Protein AF-A0A849DSW9-F1 (afdb_monomer_lite)

Sequence (126 aa):
MRLRTDDDIYRARLVYLGPPGYTLPIQLSYAHYGVFILLVPVFVLIHGLITLGIYSEFRFEVFPAWEIALAMVTTSLIFRYVDPDRPARMVVRTALTDWRHTREPRTEQRDPRLVAAQVRIREELI

Structure (mmCIF, N/CA/C/O backbone):
data_AF-A0A849DSW9-F1
#
_entry.id   AF-A0A849DSW9-F1
#
loop_
_atom_site.group_PDB
_atom_site.id
_atom_site.type_symbol
_atom_site.label_atom_id
_atom_site.label_alt_id
_atom_site.label_comp_id
_atom_site.label_asym_id
_atom_site.label_entity_id
_atom_site.label_seq_id
_atom_site.pdbx_PDB_ins_code
_atom_site.Cartn_x
_atom_site.Cartn_y
_atom_site.Cartn_z
_atom_site.occupancy
_atom_site.B_iso_or_equiv
_atom_site.auth_seq_id
_atom_site.auth_comp_id
_atom_site.auth_asym_id
_atom_site.auth_atom_id
_atom_site.pdbx_PDB_model_num
ATOM 1 N N . MET A 1 1 ? -35.242 -13.047 21.619 1.00 50.56 1 MET A N 1
ATOM 2 C CA . MET A 1 1 ? -33.862 -12.513 21.584 1.00 50.56 1 MET A CA 1
ATOM 3 C C . MET A 1 1 ? -33.275 -12.860 20.223 1.00 50.56 1 MET A C 1
ATOM 5 O O . MET A 1 1 ? -33.291 -14.032 19.874 1.00 50.56 1 MET A O 1
ATOM 9 N N . ARG A 1 2 ? -32.871 -11.878 19.405 1.00 58.69 2 ARG A N 1
ATOM 10 C CA . ARG A 1 2 ? -32.183 -12.157 18.131 1.00 58.69 2 ARG A CA 1
ATOM 11 C C . ARG A 1 2 ? -30.746 -12.552 18.466 1.00 58.69 2 ARG A C 1
ATOM 13 O O . ARG A 1 2 ? -30.038 -11.741 19.056 1.00 58.69 2 ARG A O 1
ATOM 20 N N . LEU A 1 3 ? -30.347 -13.779 18.131 1.00 62.53 3 LEU A N 1
ATOM 21 C CA . LEU A 1 3 ? -28.945 -14.183 18.182 1.00 62.53 3 LEU A CA 1
ATOM 22 C C . LEU A 1 3 ? -28.177 -13.275 17.215 1.00 62.53 3 LEU A C 1
ATOM 24 O O . LEU A 1 3 ? -28.406 -13.311 16.005 1.00 62.53 3 LEU A O 1
ATOM 28 N N . ARG A 1 4 ? -27.314 -12.417 17.753 1.00 69.56 4 ARG A N 1
ATOM 29 C CA . ARG A 1 4 ? -26.331 -11.694 16.952 1.00 69.56 4 ARG A CA 1
ATOM 30 C C . ARG A 1 4 ? -25.314 -12.737 16.511 1.00 69.56 4 ARG A C 1
ATOM 32 O O . ARG A 1 4 ? -24.617 -13.301 17.342 1.00 69.56 4 ARG A O 1
ATOM 39 N N . THR A 1 5 ? -25.346 -13.076 15.230 1.00 67.31 5 THR A N 1
ATOM 40 C CA . THR A 1 5 ? -24.392 -14.023 14.656 1.00 67.31 5 THR A CA 1
ATOM 41 C C . THR A 1 5 ? -23.058 -13.293 14.533 1.00 67.31 5 THR A C 1
ATOM 43 O O . THR A 1 5 ? -23.025 -12.194 13.983 1.00 67.31 5 THR A O 1
ATOM 46 N N . ASP A 1 6 ? -21.974 -13.876 15.045 1.00 69.81 6 ASP A N 1
ATOM 47 C CA . ASP A 1 6 ? -20.609 -13.316 14.976 1.00 69.81 6 ASP A CA 1
ATOM 48 C C . ASP A 1 6 ? -20.002 -13.355 13.558 1.00 69.81 6 ASP A C 1
ATOM 50 O O . ASP A 1 6 ? -18.807 -13.137 13.362 1.00 69.81 6 ASP A O 1
ATOM 54 N N . ASP A 1 7 ? -20.831 -13.587 12.538 1.00 69.00 7 ASP A N 1
ATOM 55 C CA . ASP A 1 7 ? -20.450 -13.599 11.126 1.00 69.00 7 ASP A CA 1
ATOM 56 C C . ASP A 1 7 ? -19.721 -12.320 10.713 1.00 69.00 7 ASP A C 1
ATOM 58 O O . ASP A 1 7 ? -18.824 -12.380 9.876 1.00 69.00 7 ASP A O 1
ATOM 62 N N . ASP A 1 8 ? -20.064 -11.171 11.302 1.00 65.81 8 ASP A N 1
ATOM 63 C CA . ASP A 1 8 ? -19.407 -9.892 11.011 1.00 65.81 8 ASP A CA 1
ATOM 64 C C . ASP A 1 8 ? -17.916 -9.902 11.399 1.00 65.81 8 ASP A C 1
ATOM 66 O O . ASP A 1 8 ? -17.096 -9.301 10.702 1.00 65.81 8 ASP A O 1
ATOM 70 N N . ILE A 1 9 ? -17.544 -10.635 12.457 1.00 63.94 9 ILE A N 1
ATOM 71 C CA . ILE A 1 9 ? -16.152 -10.786 12.904 1.00 63.94 9 ILE A CA 1
ATOM 72 C C . ILE A 1 9 ? -15.392 -11.704 11.939 1.00 63.94 9 ILE A C 1
ATOM 74 O O . ILE A 1 9 ? -14.291 -11.371 11.495 1.00 63.94 9 ILE A O 1
ATOM 78 N N . TYR A 1 10 ? -15.998 -12.823 11.529 1.00 55.75 10 TYR A N 1
ATOM 79 C CA . TYR A 1 10 ? -15.379 -13.762 10.583 1.00 55.75 10 TYR A CA 1
ATOM 80 C C . TYR A 1 10 ? -15.290 -13.210 9.152 1.00 55.75 10 TYR A C 1
ATOM 82 O O . TYR A 1 10 ? -14.371 -13.549 8.402 1.00 55.75 10 TYR A O 1
ATOM 90 N N . ARG A 1 11 ? -16.196 -12.306 8.769 1.00 63.09 11 ARG A N 1
ATOM 91 C CA . ARG A 1 11 ? -16.206 -11.647 7.454 1.00 63.09 11 ARG A CA 1
ATOM 92 C C . ARG A 1 11 ? -15.193 -10.501 7.352 1.00 63.09 11 ARG A C 1
ATOM 94 O O . ARG A 1 11 ? -14.909 -10.027 6.254 1.00 63.09 11 ARG A O 1
ATOM 101 N N . ALA A 1 12 ? -14.600 -10.067 8.462 1.00 61.09 12 ALA A N 1
ATOM 102 C CA . ALA A 1 12 ? -13.698 -8.921 8.457 1.00 61.09 12 ALA A CA 1
ATOM 103 C C . ALA A 1 12 ? -12.357 -9.185 7.742 1.00 61.09 12 ALA A C 1
ATOM 105 O O . ALA A 1 12 ? -11.694 -8.248 7.293 1.00 61.09 12 ALA A O 1
ATOM 106 N N . ARG A 1 13 ? -11.973 -10.457 7.561 1.00 67.50 13 ARG A N 1
ATOM 107 C CA . ARG A 1 13 ? -10.781 -10.851 6.794 1.00 67.50 13 ARG A CA 1
ATOM 108 C C . ARG A 1 13 ? -11.140 -11.882 5.723 1.00 67.50 13 ARG A C 1
ATOM 110 O O . ARG A 1 13 ? -10.598 -12.978 5.705 1.00 67.50 13 ARG A O 1
ATOM 117 N N . LEU A 1 14 ? -12.057 -11.522 4.819 1.00 79.38 14 LEU A N 1
ATOM 118 C CA . LEU A 1 14 ? -12.404 -12.346 3.653 1.00 79.38 14 LEU A CA 1
ATOM 119 C C . LEU A 1 14 ? -11.135 -12.685 2.846 1.00 79.38 14 LEU A C 1
ATOM 121 O O . LEU A 1 14 ? -10.547 -11.819 2.187 1.00 79.38 14 LEU A O 1
ATOM 125 N N . VAL A 1 15 ? -10.702 -13.943 2.931 1.00 83.88 15 VAL A N 1
ATOM 126 C CA . VAL A 1 15 ? -9.592 -14.494 2.148 1.00 83.88 15 VAL A CA 1
ATOM 127 C C . VAL A 1 15 ? -10.073 -14.743 0.724 1.00 83.88 15 VAL A C 1
ATOM 129 O O . VAL A 1 15 ? -11.133 -15.334 0.519 1.00 83.88 15 VAL A O 1
ATOM 132 N N . TYR A 1 16 ? -9.307 -14.285 -0.265 1.00 82.69 16 TYR A N 1
ATOM 133 C CA . TYR A 1 16 ? -9.568 -14.619 -1.657 1.00 82.69 16 TYR A CA 1
ATOM 134 C C . TYR A 1 16 ? -8.863 -15.932 -1.990 1.00 82.69 16 TYR A C 1
ATOM 136 O O . TYR A 1 16 ? -7.639 -16.023 -1.929 1.00 82.69 16 TYR A O 1
ATOM 144 N N . LEU A 1 17 ? -9.648 -16.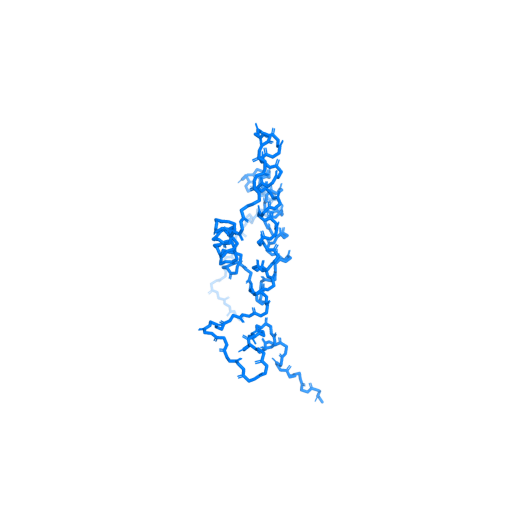955 -2.323 1.00 81.06 17 LEU A N 1
ATOM 145 C CA . LEU A 1 17 ? -9.138 -18.296 -2.627 1.00 81.06 17 LEU A CA 1
ATOM 146 C C . LEU A 1 17 ? -8.716 -18.461 -4.094 1.00 81.06 17 LEU A C 1
ATOM 148 O O . LEU A 1 17 ? -8.094 -19.463 -4.439 1.00 81.06 17 LEU A O 1
ATOM 152 N N . GLY A 1 18 ? -9.005 -17.469 -4.936 1.00 82.12 18 GLY A N 1
ATOM 153 C CA . GLY A 1 18 ? -8.841 -17.554 -6.380 1.00 82.12 18 GLY A CA 1
ATOM 154 C C . GLY A 1 18 ? -10.173 -17.754 -7.110 1.00 82.12 18 GLY A C 1
ATOM 155 O O . GLY A 1 18 ? -11.229 -17.874 -6.479 1.00 82.12 18 GLY A O 1
ATOM 156 N N . PRO A 1 19 ? -10.143 -17.725 -8.450 1.00 85.88 19 PRO A N 1
ATOM 157 C CA . PRO A 1 19 ? -11.326 -17.956 -9.264 1.00 85.88 19 PRO A CA 1
ATOM 158 C C . PRO A 1 19 ? -11.813 -19.413 -9.144 1.00 85.88 19 PRO A C 1
ATOM 160 O O . PRO A 1 19 ? -11.030 -20.304 -8.809 1.00 85.88 19 PRO A O 1
ATOM 163 N N . PRO A 1 20 ? -13.097 -19.693 -9.429 1.00 86.69 20 PRO A N 1
ATOM 164 C CA . PRO A 1 20 ? -13.641 -21.046 -9.343 1.00 86.69 20 PRO A CA 1
ATOM 165 C C . PRO A 1 20 ? -12.802 -22.057 -10.137 1.00 86.69 20 PRO A C 1
ATOM 167 O O . PRO A 1 20 ? -12.507 -21.842 -11.311 1.00 86.69 20 PRO A O 1
ATOM 170 N N . GLY A 1 21 ? -12.412 -23.156 -9.488 1.00 86.56 21 GLY A N 1
ATOM 171 C CA . GLY A 1 21 ? -11.574 -24.199 -10.090 1.00 86.56 21 GLY A CA 1
ATOM 172 C C . GLY A 1 21 ? -10.063 -23.952 -10.017 1.00 86.56 21 GLY A C 1
ATOM 173 O O . GLY A 1 21 ? -9.304 -24.825 -10.427 1.00 86.56 21 GLY A O 1
ATOM 174 N N . TYR A 1 22 ? -9.615 -22.822 -9.461 1.00 83.19 22 TYR A N 1
ATOM 175 C CA . TYR A 1 22 ? -8.197 -22.517 -9.278 1.00 83.19 22 TYR A CA 1
ATOM 176 C C . TYR A 1 22 ? -7.913 -21.994 -7.873 1.00 83.19 22 TYR A C 1
ATOM 178 O O . TYR A 1 22 ? -8.480 -20.998 -7.432 1.00 83.19 22 TYR A O 1
ATOM 186 N N . THR A 1 23 ? -6.962 -22.629 -7.192 1.00 81.50 23 THR A N 1
ATOM 187 C CA . THR A 1 23 ? -6.390 -22.105 -5.950 1.00 81.50 23 THR A CA 1
ATOM 188 C C . THR A 1 23 ? -5.116 -21.342 -6.267 1.00 81.50 23 THR A C 1
ATOM 190 O O . THR A 1 23 ? -4.195 -21.897 -6.873 1.00 81.50 23 THR A O 1
ATOM 193 N N . LEU A 1 24 ? -5.044 -20.078 -5.856 1.00 81.62 24 LEU A N 1
ATOM 194 C CA . LEU A 1 24 ? -3.806 -19.312 -5.982 1.00 81.62 24 LEU A CA 1
ATOM 195 C C . LEU A 1 24 ? -2.717 -19.906 -5.067 1.00 81.62 24 LEU A C 1
ATOM 197 O O . LEU A 1 24 ? -3.032 -20.386 -3.976 1.00 81.62 24 LEU A O 1
ATOM 201 N N . PRO A 1 25 ? -1.432 -19.848 -5.468 1.00 82.38 25 PRO A N 1
ATOM 202 C CA . PRO A 1 25 ? -0.325 -20.357 -4.650 1.00 82.38 25 PRO A CA 1
ATOM 203 C C . PRO A 1 25 ? -0.129 -19.564 -3.350 1.00 82.38 25 PRO A C 1
ATOM 205 O O . PRO A 1 25 ? 0.525 -20.037 -2.427 1.00 82.38 25 PRO A O 1
ATOM 208 N N . ILE A 1 26 ? -0.690 -18.355 -3.274 1.00 84.19 26 ILE A N 1
ATOM 209 C CA . ILE A 1 26 ? -0.633 -17.476 -2.110 1.00 84.19 26 ILE A CA 1
ATOM 210 C C . ILE A 1 26 ? -2.067 -17.125 -1.730 1.00 84.19 26 ILE A C 1
ATOM 212 O O . ILE A 1 26 ? -2.843 -16.689 -2.578 1.00 84.19 26 ILE A O 1
ATOM 216 N N . GLN A 1 27 ? -2.403 -17.298 -0.455 1.00 84.25 27 GLN A N 1
ATOM 217 C CA . GLN A 1 27 ? -3.709 -16.950 0.094 1.00 84.25 27 GLN A CA 1
ATOM 218 C C . GLN A 1 27 ? -3.622 -15.583 0.775 1.00 84.25 27 GLN A C 1
ATOM 220 O O . GLN A 1 27 ? -3.020 -15.443 1.839 1.00 84.25 27 GLN A O 1
ATOM 225 N N . LEU A 1 28 ? -4.213 -14.564 0.156 1.00 87.44 28 LEU A N 1
ATOM 226 C CA . LEU A 1 28 ? -4.278 -13.206 0.700 1.00 87.44 28 LEU A CA 1
ATOM 227 C C . LEU A 1 28 ? -5.737 -12.761 0.824 1.00 87.44 28 LEU A C 1
ATOM 229 O O . LEU A 1 28 ? -6.623 -13.263 0.130 1.00 87.44 28 LEU A O 1
ATOM 233 N N . SER A 1 29 ? -6.010 -11.804 1.713 1.00 88.81 29 SER A N 1
ATOM 234 C CA . SER A 1 29 ? -7.355 -11.229 1.793 1.00 88.81 29 SER A CA 1
ATOM 235 C C . SER A 1 29 ? -7.663 -10.343 0.590 1.00 88.81 29 SER A C 1
ATOM 237 O O . SER A 1 29 ? -6.754 -9.788 -0.031 1.00 88.81 29 SER A O 1
ATOM 239 N N . TYR A 1 30 ? -8.951 -10.152 0.289 1.00 87.38 30 TYR A N 1
ATOM 240 C CA . TYR A 1 30 ? -9.369 -9.209 -0.757 1.00 87.38 30 TYR A CA 1
ATOM 241 C C . TYR A 1 30 ? -8.793 -7.809 -0.536 1.00 87.38 30 TYR A C 1
ATOM 243 O O . TYR A 1 30 ? -8.433 -7.134 -1.494 1.00 87.38 30 TYR A O 1
ATOM 251 N N . ALA A 1 31 ? -8.651 -7.388 0.724 1.00 89.12 31 ALA A N 1
ATOM 252 C CA . ALA A 1 31 ? -8.044 -6.107 1.056 1.00 89.12 31 ALA A CA 1
ATOM 253 C C . ALA A 1 31 ? -6.562 -6.050 0.648 1.00 89.12 31 ALA A C 1
ATOM 255 O O . ALA A 1 31 ? -6.132 -5.040 0.099 1.00 89.12 31 ALA A O 1
ATOM 256 N N . HIS A 1 32 ? -5.793 -7.127 0.853 1.00 91.19 32 HIS A N 1
ATOM 257 C CA . HIS A 1 32 ? -4.388 -7.179 0.432 1.00 91.19 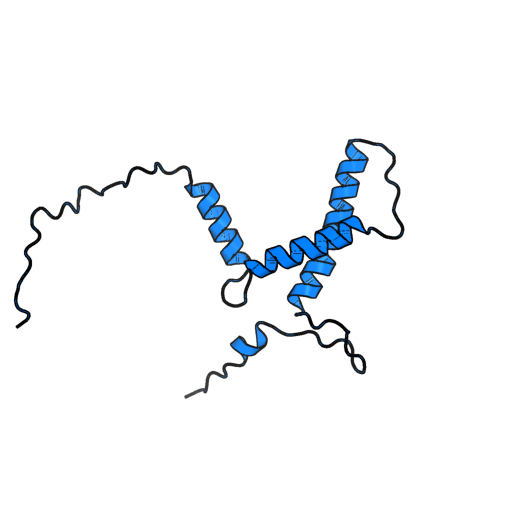32 HIS A CA 1
ATOM 258 C C . HIS A 1 32 ? -4.266 -7.080 -1.090 1.00 91.19 32 HIS A C 1
ATOM 260 O O . HIS A 1 32 ? -3.494 -6.260 -1.581 1.00 91.19 32 HIS A O 1
ATOM 266 N N . TYR A 1 33 ? -5.062 -7.857 -1.835 1.00 91.44 33 TYR A N 1
ATOM 267 C CA . TYR A 1 33 ? -5.081 -7.772 -3.298 1.00 91.44 33 TYR A CA 1
ATOM 268 C C . TYR A 1 33 ? -5.515 -6.390 -3.786 1.00 91.44 33 TYR A C 1
ATOM 270 O O . TYR A 1 33 ? -4.868 -5.827 -4.662 1.00 91.44 33 TYR A O 1
ATOM 278 N N . GLY A 1 34 ? -6.572 -5.825 -3.199 1.00 92.00 34 GLY A N 1
ATOM 279 C CA . GLY A 1 34 ? -7.083 -4.509 -3.572 1.00 92.00 34 GLY A CA 1
ATOM 280 C C . GLY A 1 34 ? -6.060 -3.396 -3.349 1.00 92.00 34 GLY A C 1
ATOM 281 O O . GLY A 1 34 ? -5.833 -2.592 -4.248 1.00 92.00 34 GLY A O 1
ATOM 282 N N . VAL A 1 35 ? -5.395 -3.376 -2.189 1.00 94.56 35 VAL A N 1
ATOM 283 C CA . VAL A 1 35 ? -4.345 -2.387 -1.888 1.00 94.56 35 VAL A CA 1
ATOM 284 C C . VAL A 1 35 ? -3.142 -2.572 -2.809 1.00 94.56 35 VAL A C 1
ATOM 286 O O . VAL A 1 35 ? -2.644 -1.588 -3.345 1.00 94.56 35 VAL A O 1
ATOM 289 N N . PHE A 1 36 ? -2.706 -3.809 -3.052 1.00 95.00 36 PHE A N 1
ATOM 290 C CA . PHE A 1 36 ? -1.593 -4.078 -3.960 1.00 95.00 36 PHE A CA 1
ATOM 291 C C . PHE A 1 36 ? -1.894 -3.614 -5.395 1.00 95.00 36 PHE A C 1
ATOM 293 O O . PHE A 1 36 ? -1.117 -2.851 -5.968 1.00 95.00 36 PHE A O 1
ATOM 300 N N . ILE A 1 37 ? -3.050 -4.006 -5.948 1.00 94.81 37 ILE A N 1
ATOM 301 C CA . ILE A 1 37 ? -3.500 -3.608 -7.293 1.00 94.81 37 ILE A CA 1
ATOM 302 C C . ILE A 1 37 ? -3.642 -2.086 -7.403 1.00 94.81 37 ILE A C 1
ATOM 304 O O . ILE A 1 37 ? -3.372 -1.533 -8.464 1.00 94.81 37 ILE A O 1
ATOM 308 N N . LEU A 1 38 ? -4.037 -1.404 -6.325 1.00 96.62 38 LEU A N 1
ATOM 309 C CA . LEU A 1 38 ? -4.119 0.055 -6.281 1.00 96.62 38 LEU A CA 1
ATOM 310 C C . LEU A 1 38 ? -2.736 0.721 -6.227 1.00 96.62 38 LEU A C 1
ATOM 312 O O . LEU A 1 38 ? -2.526 1.747 -6.869 1.00 96.62 38 LEU A O 1
ATOM 316 N N . LEU A 1 39 ? -1.793 0.174 -5.460 1.00 97.25 39 LEU A N 1
ATOM 317 C CA . LEU A 1 39 ? -0.486 0.796 -5.246 1.00 97.25 39 LEU A CA 1
ATOM 318 C C . LEU A 1 39 ? 0.430 0.711 -6.466 1.00 97.25 39 LEU A C 1
ATOM 320 O O . LEU A 1 39 ? 1.183 1.652 -6.700 1.00 97.25 39 LEU A O 1
ATOM 324 N N . VAL A 1 40 ? 0.360 -0.363 -7.257 1.00 95.31 40 VAL A N 1
ATOM 325 C CA . VAL A 1 40 ? 1.166 -0.496 -8.486 1.00 95.31 40 VAL A CA 1
ATOM 326 C C . VAL A 1 40 ? 0.988 0.706 -9.434 1.00 95.31 40 VAL A C 1
ATOM 328 O O . VAL A 1 40 ? 1.982 1.375 -9.715 1.00 95.31 40 VAL A O 1
ATOM 331 N N . PRO A 1 41 ? -0.229 1.064 -9.899 1.00 93.88 41 PRO A N 1
ATOM 332 C CA . PRO A 1 41 ? -0.412 2.218 -10.775 1.00 93.88 41 PRO A CA 1
ATOM 333 C C . PRO A 1 41 ? -0.100 3.545 -10.075 1.00 93.88 41 PRO A C 1
ATOM 335 O O . PRO A 1 41 ? 0.343 4.478 -10.737 1.00 93.88 41 PRO A O 1
ATOM 338 N N . VAL A 1 42 ? -0.279 3.642 -8.752 1.00 95.88 42 VAL A N 1
ATOM 339 C CA . VAL A 1 42 ? 0.123 4.833 -7.984 1.00 95.88 42 VAL A CA 1
ATOM 340 C C . VAL A 1 42 ? 1.638 5.026 -8.034 1.00 95.88 42 VAL A C 1
ATOM 342 O O . VAL A 1 42 ? 2.090 6.137 -8.301 1.00 95.88 42 VAL A O 1
ATOM 345 N N . PHE A 1 43 ? 2.430 3.972 -7.832 1.00 94.81 43 PHE A N 1
ATOM 346 C CA . PHE A 1 43 ? 3.887 4.064 -7.921 1.00 94.81 43 PHE A CA 1
ATOM 347 C C . PHE A 1 43 ? 4.368 4.332 -9.345 1.00 94.81 43 PHE A C 1
ATOM 349 O O . PHE A 1 43 ? 5.232 5.186 -9.520 1.00 94.81 43 PHE A O 1
ATOM 356 N N . VAL A 1 44 ? 3.754 3.707 -10.356 1.00 91.12 44 VAL A N 1
ATOM 357 C CA . VAL A 1 44 ? 4.040 4.012 -11.771 1.00 91.12 44 VAL A CA 1
ATOM 358 C C . VAL A 1 44 ? 3.728 5.478 -12.090 1.00 91.12 44 VAL A C 1
ATOM 360 O O . VAL A 1 44 ? 4.509 6.147 -12.763 1.00 91.12 44 VAL A O 1
ATOM 363 N N . LEU A 1 45 ? 2.618 6.015 -11.575 1.00 90.56 45 LEU A N 1
ATOM 364 C CA . LEU A 1 45 ? 2.258 7.420 -11.758 1.00 90.56 45 LEU A CA 1
ATOM 365 C C . LEU A 1 45 ? 3.253 8.357 -11.063 1.00 90.56 45 LEU A C 1
ATOM 367 O O . LEU A 1 45 ? 3.702 9.322 -11.674 1.00 90.56 45 LEU A O 1
ATOM 371 N N . ILE A 1 46 ? 3.608 8.079 -9.805 1.00 91.25 46 ILE A N 1
ATOM 372 C CA . ILE A 1 46 ? 4.595 8.866 -9.050 1.00 91.25 46 ILE A CA 1
ATOM 373 C C . ILE A 1 46 ? 5.940 8.859 -9.777 1.00 91.25 46 ILE A C 1
ATOM 375 O O . ILE A 1 46 ? 6.534 9.920 -9.961 1.00 91.25 46 ILE A O 1
ATOM 379 N N . HIS A 1 47 ? 6.392 7.689 -10.229 1.00 87.62 47 HIS A N 1
ATOM 380 C CA . HIS A 1 47 ? 7.595 7.562 -11.037 1.00 87.62 47 HIS A CA 1
ATOM 381 C C . HIS A 1 47 ? 7.502 8.428 -12.295 1.00 87.62 47 HIS A C 1
ATOM 383 O O . HIS A 1 47 ? 8.386 9.246 -12.538 1.00 87.62 47 HIS A O 1
ATOM 389 N N . GLY A 1 48 ? 6.404 8.323 -13.048 1.00 85.44 48 GLY A N 1
ATOM 390 C CA . GLY A 1 48 ? 6.186 9.134 -14.241 1.00 85.44 48 GLY A CA 1
ATOM 391 C C . GLY A 1 48 ? 6.232 10.633 -13.969 1.00 85.44 48 GLY A C 1
ATOM 392 O O . GLY A 1 48 ? 6.892 11.354 -14.710 1.00 85.44 48 GLY A O 1
ATOM 393 N N . LEU A 1 49 ? 5.609 11.103 -12.887 1.00 86.56 49 LEU A N 1
ATOM 394 C CA . LEU A 1 49 ? 5.630 12.515 -12.492 1.00 86.56 49 LEU A CA 1
ATOM 395 C C . LEU A 1 49 ? 7.037 13.002 -12.120 1.00 86.56 49 LEU A C 1
ATOM 397 O O . LEU A 1 49 ? 7.416 14.110 -12.500 1.00 86.56 49 LEU A O 1
ATOM 401 N N . ILE A 1 50 ? 7.815 12.185 -11.405 1.00 84.44 50 ILE A N 1
ATOM 402 C CA . ILE A 1 50 ? 9.203 12.505 -11.041 1.00 84.44 50 ILE A CA 1
ATOM 403 C C . ILE A 1 50 ? 10.079 12.553 -12.298 1.00 84.44 50 ILE A C 1
ATOM 405 O O . ILE A 1 50 ? 10.835 13.504 -12.484 1.00 84.44 50 ILE A O 1
ATOM 409 N N . THR A 1 51 ? 9.949 11.566 -13.184 1.00 80.19 51 THR A N 1
ATOM 410 C CA . THR A 1 51 ? 10.757 11.475 -14.404 1.00 80.19 51 THR A CA 1
ATOM 411 C C . THR A 1 51 ? 10.410 12.595 -15.381 1.00 80.19 51 THR A C 1
ATOM 413 O O . THR A 1 51 ? 11.310 13.318 -15.794 1.00 80.19 51 THR A O 1
ATOM 416 N N . LEU A 1 52 ? 9.124 12.849 -15.659 1.00 71.38 52 LEU A N 1
ATOM 417 C CA . LEU A 1 52 ? 8.673 13.968 -16.507 1.00 71.38 52 LEU A CA 1
ATOM 418 C C . LEU A 1 52 ? 9.159 15.340 -16.010 1.00 71.38 52 LEU A C 1
ATOM 420 O O . LEU A 1 52 ? 9.379 16.234 -16.824 1.00 71.38 52 LEU A O 1
ATOM 424 N N . GLY A 1 53 ? 9.315 15.513 -14.695 1.00 64.44 53 GLY A N 1
ATOM 425 C CA . GLY A 1 53 ? 9.777 16.764 -14.095 1.00 64.44 53 GLY A CA 1
ATOM 426 C C . GLY A 1 53 ? 11.292 16.991 -14.147 1.00 64.44 53 GLY A C 1
ATOM 427 O O . GLY A 1 53 ? 11.717 18.135 -13.999 1.00 64.44 53 GLY A O 1
ATOM 428 N N . ILE A 1 54 ? 12.107 15.943 -14.335 1.00 60.53 54 ILE A N 1
ATOM 429 C CA . ILE A 1 54 ? 13.573 16.026 -14.171 1.00 60.53 54 ILE A CA 1
ATOM 430 C C . ILE A 1 54 ? 14.341 15.567 -15.425 1.00 60.53 54 ILE A C 1
ATOM 432 O O . ILE A 1 54 ? 15.355 16.170 -15.773 1.00 60.53 54 ILE A O 1
ATOM 436 N N . TYR A 1 55 ? 13.866 14.545 -16.138 1.00 54.88 55 TYR A N 1
ATOM 437 C CA . TYR A 1 55 ? 14.556 13.945 -17.281 1.00 54.88 55 TYR A CA 1
ATOM 438 C C . TYR A 1 55 ? 13.514 13.617 -18.354 1.00 54.88 55 TYR A C 1
ATOM 440 O O . TYR A 1 55 ? 12.691 12.728 -18.173 1.00 54.88 55 TYR A O 1
ATOM 448 N N . SER A 1 56 ? 13.515 14.331 -19.481 1.00 56.31 56 SER A N 1
ATOM 449 C CA . SER A 1 56 ? 12.487 14.271 -20.540 1.00 56.31 56 SER A CA 1
ATOM 450 C C . SER A 1 56 ? 12.328 12.918 -21.268 1.00 56.31 56 SER A C 1
ATOM 452 O O . SER A 1 56 ? 11.746 12.866 -22.348 1.00 56.31 56 SER A O 1
ATOM 454 N N . GLU A 1 57 ? 12.838 11.820 -20.719 1.00 59.41 57 GLU A N 1
ATOM 455 C CA . GLU A 1 57 ? 12.774 10.472 -21.275 1.00 59.41 57 GLU A CA 1
ATOM 456 C C . GLU A 1 57 ? 11.963 9.550 -20.359 1.00 59.41 57 GLU A C 1
ATOM 458 O O . GLU A 1 57 ? 12.493 8.653 -19.706 1.00 59.41 57 GLU A O 1
ATOM 463 N N . PHE A 1 58 ? 10.643 9.741 -20.316 1.00 63.03 58 PHE A N 1
ATOM 464 C CA . PHE A 1 58 ? 9.769 8.734 -19.720 1.00 63.03 58 PHE A CA 1
ATOM 465 C C . PHE A 1 58 ? 9.681 7.525 -20.660 1.00 63.03 58 PHE A C 1
ATOM 467 O O . PHE A 1 58 ? 8.924 7.517 -21.634 1.00 63.03 58 PHE A O 1
ATOM 474 N N . ARG A 1 59 ? 10.505 6.507 -20.401 1.00 64.62 59 ARG A N 1
ATOM 475 C CA . ARG A 1 59 ? 10.461 5.222 -21.104 1.00 64.62 59 ARG A CA 1
ATOM 476 C C . ARG A 1 59 ? 9.529 4.297 -20.333 1.00 64.62 59 ARG A C 1
ATOM 478 O O . ARG A 1 59 ? 9.798 3.957 -19.188 1.00 64.62 59 ARG A O 1
ATOM 485 N N . PHE A 1 60 ? 8.428 3.905 -20.965 1.00 64.88 60 PHE A N 1
ATOM 486 C CA . PHE A 1 60 ? 7.512 2.928 -20.386 1.00 64.88 60 PHE A CA 1
ATOM 487 C C . PHE A 1 60 ? 8.206 1.562 -20.361 1.00 64.88 60 PHE A C 1
ATOM 489 O O . PHE A 1 60 ? 8.431 0.953 -21.409 1.00 64.88 60 PHE A O 1
ATOM 496 N N . GLU A 1 61 ? 8.589 1.095 -19.176 1.00 70.00 61 GLU A N 1
ATOM 497 C CA . GLU A 1 61 ? 9.107 -0.258 -19.008 1.00 70.00 61 GLU A CA 1
ATOM 498 C C . GLU A 1 61 ? 7.960 -1.262 -19.164 1.00 70.00 61 GLU A C 1
ATOM 500 O O . GLU A 1 61 ? 6.879 -1.099 -18.601 1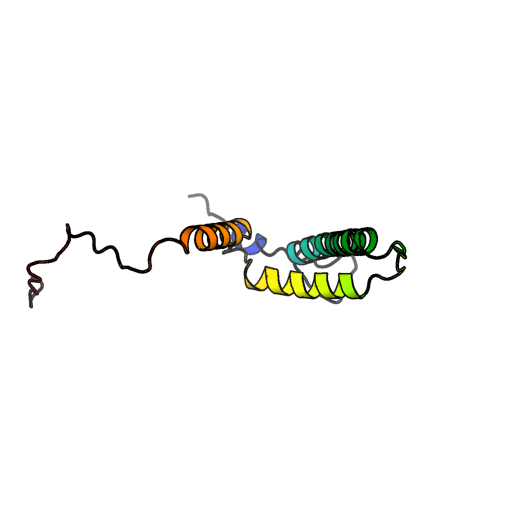.00 70.00 61 GLU A O 1
ATOM 505 N N . VAL A 1 62 ? 8.193 -2.327 -19.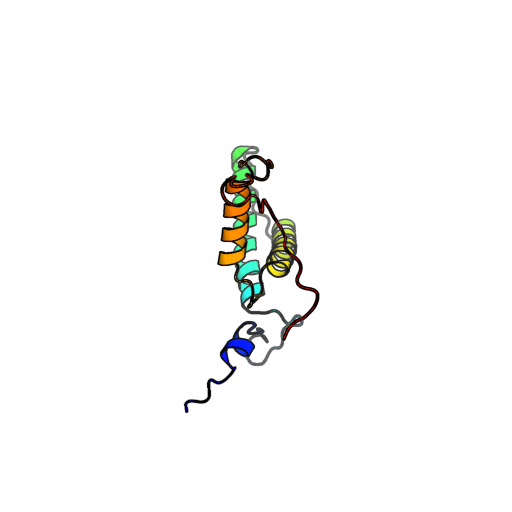937 1.00 72.25 62 VAL A N 1
ATOM 506 C CA . VAL A 1 62 ? 7.201 -3.399 -20.146 1.00 72.25 62 VAL A CA 1
ATOM 507 C C . VAL A 1 62 ? 6.902 -4.138 -18.835 1.00 72.25 62 VAL A C 1
ATOM 509 O O . VAL A 1 62 ? 5.817 -4.691 -18.664 1.00 72.25 62 VAL A O 1
ATOM 512 N N . PHE A 1 63 ? 7.853 -4.131 -17.896 1.00 80.31 63 PHE A N 1
ATOM 513 C CA . PHE A 1 63 ? 7.724 -4.779 -16.600 1.00 80.31 63 PHE A CA 1
ATOM 514 C C . PHE A 1 63 ? 8.227 -3.852 -15.477 1.00 80.31 63 PHE A C 1
ATOM 516 O O . PHE A 1 63 ? 9.432 -3.829 -15.225 1.00 80.31 63 PHE A O 1
ATOM 523 N N . PRO A 1 64 ? 7.329 -3.102 -14.803 1.00 87.56 64 PRO A N 1
ATOM 524 C CA . PRO A 1 64 ? 7.678 -2.140 -13.752 1.00 87.56 64 PRO A CA 1
ATOM 525 C C . PRO A 1 64 ? 8.048 -2.866 -12.446 1.00 87.56 64 PRO A C 1
ATOM 527 O O . PRO A 1 64 ? 7.273 -2.949 -11.487 1.00 87.56 64 PRO A O 1
ATOM 530 N N . ALA A 1 65 ? 9.217 -3.511 -12.445 1.00 90.81 65 ALA A N 1
ATOM 531 C CA . ALA A 1 65 ? 9.627 -4.445 -11.398 1.00 90.81 65 ALA A CA 1
ATOM 532 C C . ALA A 1 65 ? 9.769 -3.764 -10.033 1.00 90.81 65 ALA A C 1
ATOM 534 O O . ALA A 1 65 ? 9.403 -4.338 -9.003 1.00 90.81 65 ALA A O 1
ATOM 535 N N . TRP A 1 66 ? 10.305 -2.545 -10.013 1.00 90.62 66 TRP A N 1
ATOM 536 C CA . TRP A 1 66 ? 10.575 -1.840 -8.769 1.00 90.62 66 TRP A CA 1
ATOM 537 C C . TRP A 1 66 ? 9.304 -1.226 -8.175 1.00 90.62 66 TRP A C 1
ATOM 539 O O . TRP A 1 66 ? 9.141 -1.246 -6.956 1.00 90.62 66 TRP A O 1
ATOM 549 N N . GLU A 1 67 ? 8.359 -0.772 -9.000 1.00 93.94 67 GLU A N 1
ATOM 550 C CA . GLU A 1 67 ? 7.043 -0.303 -8.558 1.00 93.94 67 GLU A CA 1
ATOM 551 C C . GLU A 1 67 ? 6.221 -1.452 -7.976 1.00 93.94 67 GLU A C 1
ATOM 553 O O . GLU A 1 67 ? 5.562 -1.287 -6.948 1.00 93.94 67 GLU A O 1
ATOM 558 N N . ILE A 1 68 ? 6.308 -2.640 -8.583 1.00 95.00 68 ILE A N 1
ATOM 559 C CA . ILE A 1 68 ? 5.719 -3.870 -8.041 1.00 95.00 68 ILE A CA 1
ATOM 560 C C . ILE A 1 68 ? 6.346 -4.213 -6.684 1.00 95.00 68 ILE A C 1
ATOM 562 O O . ILE A 1 68 ? 5.622 -4.501 -5.725 1.00 95.00 68 ILE A O 1
ATOM 566 N N . ALA A 1 69 ? 7.676 -4.156 -6.572 1.00 96.06 69 ALA A N 1
ATOM 567 C CA . ALA A 1 69 ? 8.372 -4.423 -5.316 1.00 96.06 69 ALA A CA 1
ATOM 568 C C . ALA A 1 69 ? 7.977 -3.417 -4.219 1.00 96.06 69 ALA A C 1
ATOM 570 O O . ALA A 1 69 ? 7.667 -3.822 -3.095 1.00 96.06 69 ALA A O 1
ATOM 571 N N . LEU A 1 70 ? 7.905 -2.123 -4.547 1.00 96.69 70 LEU A N 1
ATOM 572 C CA . LEU A 1 70 ? 7.426 -1.088 -3.629 1.00 96.69 70 LEU A CA 1
ATOM 573 C C . LEU A 1 70 ? 5.972 -1.322 -3.223 1.00 96.69 70 LEU A C 1
ATOM 575 O O . LEU A 1 70 ? 5.675 -1.309 -2.032 1.00 96.69 70 LEU A O 1
ATOM 579 N N . ALA A 1 71 ? 5.078 -1.616 -4.169 1.00 97.00 71 ALA A N 1
ATOM 580 C CA . ALA A 1 71 ? 3.686 -1.946 -3.872 1.00 97.00 71 ALA A CA 1
ATOM 581 C C . ALA A 1 71 ? 3.579 -3.124 -2.899 1.00 97.00 71 ALA A C 1
ATOM 583 O O . ALA A 1 71 ? 2.788 -3.074 -1.954 1.00 97.00 71 ALA A O 1
ATOM 584 N N . MET A 1 72 ? 4.401 -4.158 -3.076 1.00 95.69 72 MET A N 1
ATOM 585 C CA . MET A 1 72 ? 4.432 -5.322 -2.194 1.00 95.69 72 MET A CA 1
ATOM 586 C C . MET A 1 72 ? 4.906 -4.961 -0.777 1.00 95.69 72 MET A C 1
ATOM 588 O O . MET A 1 72 ? 4.233 -5.296 0.204 1.00 95.69 72 MET A O 1
ATOM 592 N N . VAL A 1 73 ? 6.019 -4.230 -0.654 1.00 97.12 73 VAL A N 1
ATOM 593 C CA . VAL A 1 73 ? 6.566 -3.795 0.644 1.00 97.12 73 VAL A CA 1
ATOM 594 C C . VAL A 1 73 ? 5.612 -2.833 1.351 1.00 97.12 73 VAL A C 1
ATOM 596 O O . VAL A 1 73 ? 5.311 -3.019 2.530 1.00 97.12 73 VAL A O 1
ATOM 599 N N . THR A 1 74 ? 5.083 -1.836 0.646 1.00 97.00 74 THR A N 1
ATOM 600 C CA . THR A 1 74 ? 4.147 -0.856 1.206 1.00 97.00 74 THR A CA 1
ATOM 601 C C . THR A 1 74 ? 2.840 -1.513 1.632 1.00 97.00 74 THR A C 1
ATOM 603 O O . THR A 1 74 ? 2.353 -1.217 2.720 1.00 97.00 74 THR A O 1
ATOM 606 N N . THR A 1 75 ? 2.304 -2.457 0.850 1.00 95.81 75 THR A N 1
ATOM 607 C CA . THR A 1 75 ? 1.124 -3.241 1.251 1.00 95.81 75 THR A CA 1
ATOM 608 C C . THR A 1 75 ? 1.400 -3.991 2.555 1.00 95.81 75 THR A C 1
ATOM 610 O O . THR A 1 75 ? 0.622 -3.883 3.501 1.00 95.81 75 THR A O 1
ATOM 613 N N . SER A 1 76 ? 2.538 -4.690 2.642 1.00 93.88 76 SER A N 1
ATOM 614 C CA . SER A 1 76 ? 2.959 -5.395 3.861 1.00 93.88 76 SER A CA 1
ATOM 615 C C . SER A 1 76 ? 3.046 -4.453 5.066 1.00 93.88 76 SER A C 1
ATOM 617 O O . SER A 1 76 ? 2.543 -4.779 6.138 1.00 93.88 76 SER A O 1
ATOM 619 N N . LEU A 1 77 ? 3.611 -3.255 4.890 1.00 95.31 77 LEU A N 1
ATOM 620 C CA . LEU A 1 77 ? 3.696 -2.245 5.947 1.00 95.31 77 LEU A CA 1
ATOM 621 C C . LEU A 1 77 ? 2.324 -1.716 6.376 1.00 95.31 77 LEU A C 1
ATOM 623 O O . LEU A 1 77 ? 2.076 -1.614 7.574 1.00 95.31 77 LEU A O 1
ATOM 627 N N . ILE A 1 78 ? 1.421 -1.417 5.439 1.00 93.56 78 ILE A N 1
ATOM 628 C CA . ILE A 1 78 ? 0.069 -0.926 5.750 1.00 93.56 78 ILE A CA 1
ATOM 629 C C . ILE A 1 78 ? -0.671 -1.931 6.638 1.00 93.56 78 ILE A C 1
ATOM 631 O O . ILE A 1 78 ? -1.198 -1.559 7.687 1.00 93.56 78 ILE A O 1
ATOM 635 N N . PHE A 1 79 ? -0.659 -3.211 6.268 1.00 91.62 79 PHE A N 1
ATOM 636 C CA . PHE A 1 79 ? -1.364 -4.260 7.011 1.00 91.62 79 PHE A CA 1
ATOM 637 C C . PHE A 1 79 ? -0.683 -4.679 8.324 1.00 91.62 79 PHE A C 1
ATOM 639 O O . PHE A 1 79 ? -1.244 -5.492 9.050 1.00 91.62 79 PHE A O 1
ATOM 646 N N . ARG A 1 80 ? 0.479 -4.110 8.686 1.00 90.56 80 ARG A N 1
ATOM 647 C CA . ARG A 1 80 ? 1.006 -4.197 10.067 1.00 90.56 80 ARG A CA 1
ATOM 648 C C . ARG A 1 80 ? 0.265 -3.285 11.040 1.00 90.56 80 ARG A C 1
ATOM 650 O O . ARG A 1 80 ? 0.319 -3.510 12.244 1.00 90.56 80 ARG A O 1
ATOM 657 N N . TYR A 1 81 ? -0.364 -2.230 10.525 1.00 89.12 81 TYR A N 1
ATOM 658 C CA . TYR A 1 81 ? -1.062 -1.228 11.332 1.00 89.12 81 TYR A CA 1
ATOM 659 C C . TYR A 1 81 ? -2.574 -1.255 11.122 1.00 89.12 81 TYR A C 1
ATOM 661 O O . TYR A 1 81 ? -3.319 -0.829 12.004 1.00 89.12 81 TYR A O 1
ATOM 669 N N . VAL A 1 82 ? -3.021 -1.726 9.956 1.00 88.25 82 VAL A N 1
ATOM 670 C CA . VAL A 1 82 ? -4.430 -1.822 9.587 1.00 88.25 82 VAL A CA 1
ATOM 671 C C . VAL A 1 82 ? -4.918 -3.246 9.784 1.00 88.25 82 VAL A C 1
ATOM 673 O O . VAL A 1 82 ? -4.543 -4.152 9.042 1.00 88.25 82 VAL A O 1
ATOM 676 N N . ASP A 1 83 ? -5.838 -3.396 10.727 1.00 84.94 83 ASP A N 1
ATOM 677 C CA . ASP A 1 83 ? -6.523 -4.648 11.020 1.00 84.94 83 ASP A CA 1
ATOM 678 C C . ASP A 1 83 ? -8.039 -4.424 11.079 1.00 84.94 83 ASP A C 1
ATOM 680 O O . ASP A 1 83 ? -8.490 -3.282 11.190 1.00 84.94 83 ASP A O 1
ATOM 684 N N . PRO A 1 84 ? -8.851 -5.492 11.030 1.00 77.62 84 PRO A N 1
ATOM 685 C CA . PRO A 1 84 ? -10.288 -5.425 11.295 1.00 77.62 84 PRO A CA 1
ATOM 686 C C . PRO A 1 84 ? -10.677 -4.588 12.521 1.00 77.62 84 PRO A C 1
ATOM 688 O O . PRO A 1 84 ? -11.574 -3.751 12.440 1.00 77.62 84 PRO A O 1
ATOM 691 N N . ASP A 1 85 ? -9.946 -4.751 13.625 1.00 81.50 85 ASP A N 1
ATOM 692 C CA . ASP A 1 85 ? -10.184 -4.025 14.880 1.00 81.50 85 ASP A CA 1
ATOM 693 C C . ASP A 1 85 ? -9.655 -2.582 14.840 1.00 81.50 85 ASP A C 1
ATOM 695 O O . ASP A 1 85 ? -10.021 -1.733 15.655 1.00 81.50 85 ASP A O 1
ATOM 699 N N . ARG A 1 86 ? -8.762 -2.294 13.887 1.00 85.31 86 ARG A N 1
ATOM 700 C CA . ARG A 1 86 ? -8.060 -1.017 13.720 1.00 85.31 86 ARG A CA 1
ATOM 701 C C . ARG A 1 86 ? -8.169 -0.568 12.264 1.00 85.31 86 ARG A C 1
ATOM 703 O O . ARG A 1 86 ? -7.184 -0.618 11.520 1.00 85.31 86 ARG A O 1
ATOM 710 N N . PRO A 1 87 ? -9.363 -0.129 11.829 1.00 86.31 87 PRO A N 1
ATOM 711 C CA . PRO A 1 87 ? -9.589 0.204 10.433 1.00 86.31 87 PRO A CA 1
ATOM 712 C C . PRO A 1 87 ? -8.699 1.374 10.006 1.00 86.31 87 PRO A C 1
ATOM 714 O O . PRO A 1 87 ? -8.447 2.299 10.783 1.00 86.31 87 PRO A O 1
ATOM 717 N N . ALA A 1 88 ? -8.285 1.380 8.735 1.00 86.69 88 ALA A N 1
ATOM 718 C CA . ALA A 1 88 ? -7.339 2.359 8.186 1.00 86.69 88 ALA A CA 1
ATOM 719 C C . ALA A 1 88 ? -7.726 3.814 8.488 1.00 86.69 88 ALA A C 1
ATOM 721 O O . ALA A 1 88 ? -6.876 4.636 8.816 1.00 86.69 88 ALA A O 1
ATOM 722 N N . ARG A 1 89 ? -9.028 4.129 8.457 1.00 88.06 89 ARG A N 1
ATOM 723 C CA . ARG A 1 89 ? -9.544 5.463 8.792 1.00 88.06 89 ARG A CA 1
ATOM 724 C C . ARG A 1 89 ? -9.182 5.898 10.214 1.00 88.06 89 ARG A C 1
ATOM 726 O O . ARG A 1 89 ? -8.858 7.064 10.414 1.00 88.06 89 ARG A O 1
ATOM 733 N N . MET A 1 90 ? -9.259 4.990 11.187 1.00 90.12 90 MET A N 1
ATOM 734 C CA . MET A 1 90 ? -8.871 5.283 12.569 1.00 90.12 90 MET A CA 1
ATOM 735 C C . MET A 1 90 ? -7.364 5.489 12.668 1.00 90.12 90 MET A C 1
ATOM 737 O O . MET A 1 90 ? -6.949 6.494 13.227 1.00 90.12 90 MET A O 1
ATOM 741 N N . VAL A 1 91 ? -6.562 4.615 12.053 1.00 88.62 91 VAL A N 1
ATOM 742 C CA . VAL A 1 91 ? -5.092 4.737 12.041 1.00 88.62 91 VAL A CA 1
ATOM 743 C C . VAL A 1 91 ? -4.655 6.085 11.460 1.00 88.62 91 VAL A C 1
ATOM 745 O O . VAL A 1 91 ? -3.896 6.813 12.093 1.00 88.62 91 VAL A O 1
ATOM 748 N N . VAL A 1 92 ? -5.199 6.463 10.298 1.00 89.75 92 VAL A N 1
ATOM 749 C CA . VAL A 1 92 ? -4.903 7.746 9.641 1.00 89.75 92 VAL A CA 1
ATOM 750 C C . VAL A 1 92 ? -5.371 8.928 10.486 1.00 89.75 92 VAL A C 1
ATOM 752 O O . VAL A 1 92 ? -4.643 9.910 10.615 1.00 89.75 92 VAL A O 1
ATOM 755 N N . ARG A 1 93 ? -6.567 8.853 11.083 1.00 91.50 93 ARG A N 1
ATOM 756 C CA . ARG A 1 93 ? -7.075 9.919 11.957 1.00 91.50 93 ARG A CA 1
ATOM 757 C C . ARG A 1 93 ? -6.173 10.102 13.171 1.00 91.50 93 ARG A C 1
ATOM 759 O O . ARG A 1 93 ? -5.811 11.233 13.458 1.00 91.50 93 ARG A O 1
ATOM 766 N N . THR A 1 94 ? -5.800 9.017 13.842 1.00 89.75 94 THR A N 1
ATOM 767 C CA . THR A 1 94 ? -4.905 9.053 15.000 1.00 89.75 94 THR A CA 1
ATOM 768 C C . THR A 1 94 ? -3.551 9.627 14.616 1.00 89.75 94 THR A C 1
ATOM 770 O O . THR A 1 94 ? -3.096 10.543 15.284 1.00 89.75 94 THR A O 1
ATOM 773 N N . ALA A 1 95 ? -2.951 9.181 13.509 1.00 88.31 95 ALA A N 1
ATOM 774 C CA . ALA A 1 95 ? -1.681 9.722 13.028 1.00 88.31 95 ALA A CA 1
ATOM 775 C C . ALA A 1 95 ? -1.771 11.221 12.687 1.00 88.31 95 ALA A C 1
ATOM 777 O O . ALA A 1 95 ? -0.870 11.989 13.011 1.00 88.31 95 ALA A O 1
ATOM 778 N N . LEU A 1 96 ? -2.871 11.666 12.070 1.00 90.69 96 LEU A N 1
ATOM 779 C CA . LEU A 1 96 ? -3.086 13.078 11.745 1.00 90.69 96 LEU A CA 1
ATOM 780 C C . LEU A 1 96 ? -3.327 13.930 12.996 1.00 90.69 96 LEU A C 1
ATOM 782 O O . LEU A 1 96 ? -2.844 15.057 13.073 1.00 90.69 96 LEU A O 1
ATOM 786 N N . THR A 1 97 ? -4.093 13.412 13.956 1.00 89.06 97 THR A N 1
ATOM 787 C CA . THR A 1 97 ? -4.306 14.046 15.259 1.00 89.06 97 THR A CA 1
ATOM 788 C C . THR A 1 97 ? -2.979 14.156 15.996 1.00 89.06 97 THR A C 1
ATOM 790 O O . THR A 1 97 ? -2.629 15.255 16.403 1.00 89.06 97 THR A O 1
ATOM 793 N N . ASP A 1 98 ? -2.209 13.074 16.088 1.00 87.06 98 ASP A N 1
ATOM 794 C CA . ASP A 1 98 ? -0.901 13.054 16.742 1.00 87.06 98 ASP A CA 1
ATOM 795 C C . ASP A 1 98 ? 0.063 14.057 16.096 1.00 87.06 98 ASP A C 1
ATOM 797 O O . ASP A 1 98 ? 0.606 14.913 16.788 1.00 87.06 98 ASP A O 1
ATOM 801 N N . TRP A 1 99 ? 0.159 14.070 14.761 1.00 87.38 99 TRP A N 1
ATOM 802 C CA . TRP A 1 99 ? 0.971 15.039 14.015 1.00 87.38 99 TRP A CA 1
ATOM 803 C C . TRP A 1 99 ? 0.537 16.498 14.251 1.00 87.38 99 TRP A C 1
ATOM 805 O O . TRP A 1 99 ? 1.369 17.403 14.343 1.00 87.38 99 TRP A O 1
ATOM 815 N N . ARG A 1 100 ? -0.769 16.765 14.364 1.00 85.25 100 ARG A N 1
ATOM 816 C CA . ARG A 1 100 ? -1.280 18.121 14.634 1.00 85.25 100 ARG A CA 1
ATOM 817 C C . ARG A 1 100 ? -1.095 18.541 16.094 1.00 85.25 100 ARG A C 1
ATOM 819 O O . ARG A 1 100 ? -0.791 19.708 16.336 1.00 85.25 100 ARG A O 1
ATOM 826 N N . HIS A 1 101 ? -1.256 17.614 17.038 1.00 69.00 101 HIS A N 1
ATOM 827 C CA . HIS A 1 101 ? -1.183 17.862 18.482 1.00 69.00 101 HIS A CA 1
ATOM 828 C C . HIS A 1 101 ? 0.229 17.729 19.066 1.00 69.00 101 HIS A C 1
ATOM 830 O O . HIS A 1 101 ? 0.438 18.123 20.209 1.00 69.00 101 HIS A O 1
ATOM 836 N N . THR A 1 102 ? 1.242 17.325 18.287 1.00 59.56 102 THR A N 1
ATOM 837 C CA . THR A 1 102 ? 2.652 17.337 18.742 1.00 59.56 102 THR A CA 1
ATOM 838 C C . THR A 1 102 ? 3.169 18.743 19.100 1.00 59.56 102 THR A C 1
ATOM 840 O O . THR A 1 102 ? 4.291 18.888 19.579 1.00 59.56 102 THR A O 1
ATOM 843 N N . ARG A 1 103 ? 2.384 19.799 18.839 1.00 61.50 103 ARG A N 1
ATOM 844 C CA . ARG A 1 103 ? 2.717 21.197 19.151 1.00 61.50 103 ARG A CA 1
ATOM 845 C C . ARG A 1 103 ? 2.195 21.683 20.504 1.00 61.50 103 ARG A C 1
ATOM 847 O O . ARG A 1 103 ? 2.489 22.822 20.864 1.00 61.50 103 ARG A O 1
ATOM 854 N N . GLU A 1 104 ? 1.447 20.874 21.250 1.00 60.12 104 GLU A N 1
ATOM 855 C CA . GLU A 1 104 ? 1.114 21.225 22.632 1.00 60.12 104 GLU A CA 1
ATOM 856 C C . GLU A 1 104 ? 2.357 21.027 23.517 1.00 60.12 104 GLU A C 1
ATOM 858 O O . GLU A 1 104 ? 3.032 19.997 23.416 1.00 60.12 104 GLU A O 1
ATOM 863 N N . PRO A 1 105 ? 2.740 22.020 24.340 1.00 58.16 105 PRO A N 1
ATOM 864 C CA . PRO A 1 105 ? 3.929 21.910 25.169 1.00 58.16 105 PRO A CA 1
ATOM 865 C C . PRO A 1 105 ? 3.804 20.700 26.098 1.00 58.16 105 PRO A C 1
ATOM 867 O O . PRO A 1 105 ? 2.813 20.543 26.801 1.00 58.16 105 PRO A O 1
ATOM 870 N N . ARG A 1 106 ? 4.867 19.887 26.155 1.00 57.53 106 ARG A N 1
ATOM 871 C CA . ARG A 1 106 ? 5.070 18.740 27.068 1.00 57.53 106 ARG A CA 1
ATOM 872 C C . ARG A 1 106 ? 4.967 19.103 28.560 1.00 57.53 106 ARG A C 1
ATOM 874 O O . ARG A 1 106 ? 5.160 18.253 29.426 1.00 57.53 106 ARG A O 1
ATOM 881 N N . THR A 1 107 ? 4.718 20.366 28.880 1.00 60.91 107 THR A N 1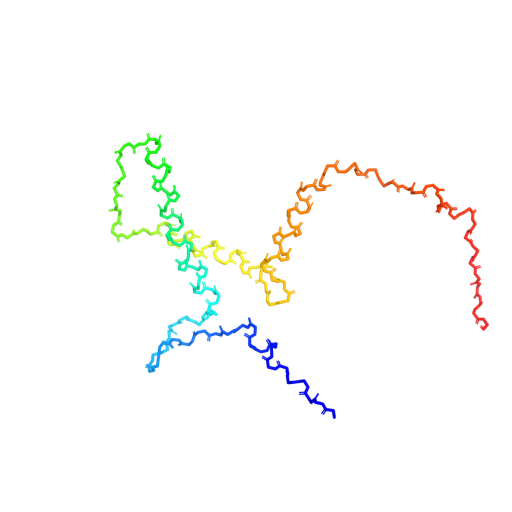
ATOM 882 C CA . THR A 1 107 ? 4.379 20.788 30.226 1.00 60.91 107 THR A CA 1
ATOM 883 C C . THR A 1 107 ? 3.023 20.183 30.547 1.00 60.91 107 THR A C 1
ATOM 885 O O . THR A 1 107 ? 2.011 20.637 30.027 1.00 60.91 107 THR A O 1
ATOM 888 N N . GLU A 1 108 ? 3.018 19.144 31.383 1.00 61.00 108 GLU A N 1
ATOM 889 C CA . GLU A 1 108 ? 1.826 18.678 32.085 1.00 61.00 108 GLU A CA 1
ATOM 890 C C . GLU A 1 108 ? 1.100 19.925 32.604 1.00 61.00 108 GLU A C 1
ATOM 892 O O . GLU A 1 108 ? 1.561 20.580 33.542 1.00 61.00 108 GLU A O 1
ATOM 897 N N . GLN A 1 109 ? 0.019 20.328 31.933 1.00 58.66 109 GLN A N 1
ATOM 898 C CA . GLN A 1 109 ? -0.805 21.427 32.395 1.00 58.66 109 GLN A CA 1
ATOM 899 C C . GLN A 1 109 ? -1.586 20.845 33.563 1.00 58.66 109 GLN A C 1
ATOM 901 O O . GLN A 1 109 ? -2.698 20.348 33.410 1.00 58.66 109 GLN A O 1
ATOM 906 N N . ARG A 1 110 ? -0.932 20.803 34.730 1.00 60.03 110 ARG A N 1
ATOM 907 C CA . ARG A 1 110 ? -1.589 20.527 35.998 1.00 60.03 110 ARG A CA 1
ATOM 908 C C . ARG A 1 110 ? -2.672 21.568 36.113 1.00 60.03 110 ARG A C 1
ATOM 910 O O . ARG A 1 110 ? -2.370 22.726 36.385 1.00 60.03 110 ARG A O 1
ATOM 917 N N . ASP A 1 111 ? -3.903 21.165 35.845 1.00 56.25 111 ASP A N 1
ATOM 918 C CA . ASP A 1 111 ? -5.054 22.005 36.088 1.00 56.25 111 ASP A CA 1
ATOM 919 C C . ASP A 1 111 ? -5.018 22.317 37.595 1.00 56.25 111 ASP A C 1
ATOM 921 O O . ASP A 1 111 ? -5.199 21.407 38.415 1.00 56.25 111 ASP A O 1
ATOM 925 N N . PRO A 1 112 ? -4.690 23.556 38.015 1.00 59.16 112 PRO A N 1
ATOM 926 C CA . PRO A 1 112 ? -4.422 23.859 39.423 1.00 59.16 112 PRO A CA 1
ATOM 927 C C . PRO A 1 112 ? -5.671 23.681 40.298 1.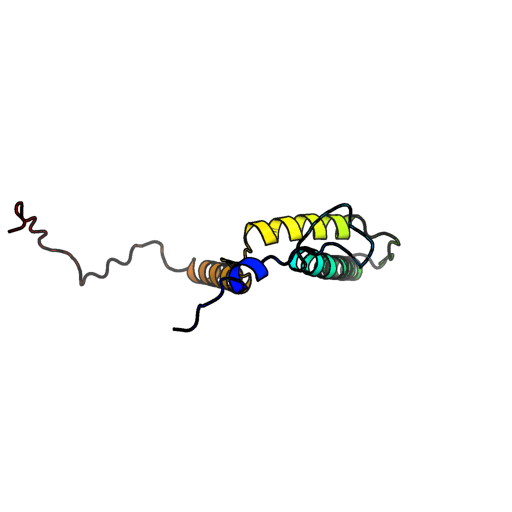00 59.16 112 PRO A C 1
ATOM 929 O O . PRO A 1 112 ? -5.607 23.793 41.520 1.00 59.16 112 PRO A O 1
ATOM 932 N N . ARG A 1 113 ? -6.817 23.378 39.679 1.00 56.97 113 ARG A N 1
ATOM 933 C CA . ARG A 1 113 ? -8.096 23.123 40.336 1.00 56.97 113 ARG A CA 1
ATOM 934 C C . ARG A 1 113 ? -8.163 21.759 41.027 1.00 56.97 113 ARG A C 1
ATOM 936 O O . ARG A 1 113 ? -9.033 21.582 41.872 1.00 56.97 113 ARG A O 1
ATOM 943 N N . LEU A 1 114 ? -7.251 20.830 40.728 1.00 58.97 114 LEU A N 1
ATOM 944 C CA . LEU A 1 114 ? -7.157 19.528 41.400 1.00 58.97 114 LEU A CA 1
ATOM 945 C C . LEU A 1 114 ? -5.767 19.310 42.011 1.00 58.97 114 LEU A C 1
ATOM 947 O O . LEU A 1 114 ? -5.137 18.270 41.832 1.00 58.97 114 LEU A O 1
ATOM 951 N N . VAL A 1 115 ? -5.279 20.281 42.785 1.00 60.38 115 VAL A N 1
ATOM 952 C CA . VAL A 1 115 ? -4.272 19.970 43.803 1.00 60.38 115 VAL A CA 1
ATOM 953 C C . VAL A 1 115 ? -5.016 19.258 44.926 1.00 60.38 115 VAL A C 1
ATOM 955 O O . VAL A 1 115 ? -5.763 19.886 45.675 1.00 60.38 115 VAL A O 1
ATOM 958 N N . ALA A 1 116 ? -4.852 17.939 45.034 1.00 63.69 116 ALA A N 1
ATOM 959 C CA . ALA A 1 116 ? -5.265 17.210 46.225 1.00 63.69 116 ALA A CA 1
ATOM 960 C C . ALA A 1 116 ? -4.437 17.740 47.407 1.00 63.69 116 ALA A C 1
ATOM 962 O O . ALA A 1 116 ? -3.355 17.240 47.698 1.00 63.69 116 ALA A O 1
ATOM 963 N N . ALA A 1 117 ? -4.928 18.796 48.062 1.00 66.25 117 ALA A N 1
ATOM 964 C CA . ALA A 1 117 ? -4.273 19.408 49.216 1.00 66.25 117 ALA A CA 1
ATOM 965 C C . ALA A 1 117 ? -4.149 18.416 50.383 1.00 66.25 117 ALA A C 1
ATOM 967 O O . ALA A 1 117 ? -3.298 18.571 51.255 1.00 66.25 117 ALA A O 1
ATOM 968 N N . GLN A 1 118 ? -4.990 17.380 50.388 1.00 67.75 118 GLN A N 1
ATOM 969 C CA . GLN A 1 118 ? -4.969 16.338 51.393 1.00 67.75 118 GLN A CA 1
ATOM 970 C C . GLN A 1 118 ? -5.437 15.015 50.789 1.00 67.75 118 GLN A C 1
ATOM 972 O O . GLN A 1 118 ? -6.596 14.862 50.404 1.00 67.75 118 GLN A O 1
ATOM 977 N N . VAL A 1 119 ? -4.532 14.042 50.733 1.00 72.19 119 VAL A N 1
ATOM 978 C CA . VAL A 1 119 ? -4.873 12.642 50.473 1.00 72.19 119 VAL A CA 1
ATOM 979 C C . VAL A 1 119 ? -5.054 11.978 51.831 1.00 72.19 119 VAL A C 1
ATOM 981 O O . VAL A 1 119 ? -4.093 11.814 52.578 1.00 72.19 119 VAL A O 1
ATOM 984 N N . ARG A 1 120 ? -6.297 11.643 52.187 1.00 75.56 120 ARG A N 1
ATOM 985 C CA . ARG A 1 120 ? -6.606 10.925 53.427 1.00 75.56 120 ARG A CA 1
ATOM 986 C C . ARG A 1 120 ? -6.829 9.457 53.086 1.00 75.56 120 ARG A C 1
ATOM 988 O O . ARG A 1 120 ? -7.885 9.090 52.579 1.00 75.56 120 ARG A O 1
ATOM 995 N N . ILE A 1 121 ? -5.811 8.640 53.325 1.00 77.69 121 ILE A N 1
ATOM 996 C CA . ILE A 1 121 ? -5.899 7.188 53.173 1.00 77.69 121 ILE A CA 1
ATOM 997 C C . ILE A 1 121 ? -6.682 6.666 54.382 1.00 77.69 121 ILE A C 1
ATOM 999 O O . ILE A 1 121 ? -6.305 6.936 55.521 1.00 77.69 121 ILE A O 1
ATOM 1003 N N . ARG A 1 122 ? -7.809 5.989 54.143 1.00 75.12 122 ARG A N 1
ATOM 1004 C CA . ARG A 1 122 ? -8.495 5.212 55.182 1.00 75.12 122 ARG A CA 1
ATOM 1005 C C . ARG A 1 122 ? -7.903 3.810 55.166 1.00 75.12 122 ARG A C 1
ATOM 1007 O O . ARG A 1 122 ? -7.869 3.193 54.107 1.00 75.12 122 ARG A O 1
ATOM 1014 N N . GLU A 1 123 ? -7.447 3.337 56.318 1.00 80.75 123 GLU A N 1
ATOM 1015 C CA . GLU A 1 123 ? -6.859 1.999 56.456 1.00 80.75 123 GLU A CA 1
ATOM 1016 C C . GLU A 1 123 ? -7.916 0.883 56.445 1.00 80.75 123 GLU A C 1
ATOM 1018 O O . GLU A 1 123 ? -7.572 -0.282 56.286 1.00 80.75 123 GLU A O 1
ATOM 1023 N N . GLU A 1 124 ? -9.207 1.224 56.541 1.00 70.81 124 GLU A N 1
ATOM 1024 C CA . GLU A 1 124 ? -10.280 0.246 56.729 1.00 70.81 124 GLU A CA 1
ATOM 1025 C C . GLU A 1 124 ? -11.501 0.592 55.860 1.00 70.81 124 GLU A C 1
ATOM 1027 O O . GLU A 1 124 ? -12.064 1.691 55.946 1.00 70.81 124 GLU A O 1
ATOM 1032 N N . LEU A 1 125 ? -11.897 -0.356 55.007 1.00 63.09 125 LEU A N 1
ATOM 1033 C CA . LEU A 1 125 ? -13.192 -0.391 54.328 1.00 63.09 125 LEU A CA 1
ATOM 1034 C C . LEU A 1 125 ? -14.166 -1.095 55.277 1.00 63.09 125 LEU A C 1
ATOM 1036 O O . LEU A 1 125 ? -14.076 -2.310 55.439 1.00 63.09 125 LEU A O 1
ATOM 1040 N N . ILE A 1 126 ? -15.038 -0.324 55.930 1.00 54.91 126 ILE A N 1
ATOM 1041 C CA . ILE A 1 126 ? -16.205 -0.871 56.641 1.00 54.91 126 ILE A CA 1
ATOM 1042 C C . ILE A 1 126 ? -17.219 -1.350 55.604 1.00 54.91 126 ILE A C 1
ATOM 1044 O O . ILE A 1 126 ? -17.473 -0.568 54.656 1.00 54.91 126 ILE A O 1
#

Secondary structure (DSSP, 8-state):
-----THHHHGGG-EE--STT---SS-EEHHHHHHHHHHHHHHHHHHHHHHHHH-S-----SS-HHHHHHHHHHHHHHTTT-BTTB-HHHHHHHHHHHHHHTTS-SS----GGG--S-----S---

pLDDT: mean 79.08, std 13.58, range [50.56, 97.25]

Foldseek 3Di:
DDPPPCVVVVPQFAWDQDDPPDGDPDIHGPLLVVQLVVQLVVLVVVVVVVCVVPPVDPDDDPPPPVSSVVSNVVSVVQVVQDGSVRHPVNVVVVVVCCVVCVPDDPPPPPVVVPPCPDDDDDPDDD

Radius of gyration: 25.41 Å; chains: 1; bounding box: 48×48×78 Å